Protein AF-A0A0Q2V048-F1 (afdb_monomer_lite)

pLDDT: mean 78.02, std 11.43, range [58.0, 96.38]

Foldseek 3Di:
DDCVVVVVVVCCVVPNDPVVVVVVVVVVVVVVCVVVVVCVVVPPPVPPPPDPPPPPPPD

Secondary structure (DSSP, 8-state):
--THHHHHHHHHHHS-S-HHHHHHHHHHHHHHHHHHHHHHHHT------TT-S--S---

Structure (mmCIF, N/CA/C/O backbone):
data_AF-A0A0Q2V048-F1
#
_entry.id   AF-A0A0Q2V048-F1
#
loop_
_atom_site.group_PDB
_atom_site.id
_atom_site.type_symbol
_atom_site.label_atom_id
_atom_site.label_alt_id
_atom_site.label_comp_id
_atom_site.label_asym_id
_atom_site.label_entity_id
_atom_site.label_seq_id
_atom_site.pdbx_PDB_ins_code
_atom_site.Cartn_x
_atom_site.Cartn_y
_atom_site.Cartn_z
_atom_site.occupancy
_atom_site.B_iso_or_equiv
_atom_site.auth_seq_id
_atom_site.auth_comp_id
_atom_site.auth_asym_id
_atom_site.auth_atom_id
_atom_site.pdbx_PDB_model_num
ATOM 1 N N . MET A 1 1 ? -19.069 -15.130 2.389 1.00 59.59 1 MET A N 1
ATOM 2 C CA . MET A 1 1 ? -18.988 -13.649 2.407 1.00 59.59 1 MET A CA 1
ATOM 3 C C . MET A 1 1 ? -19.256 -13.171 3.829 1.00 59.59 1 MET A C 1
ATOM 5 O O . MET A 1 1 ? -20.329 -13.430 4.351 1.00 59.59 1 MET A O 1
ATOM 9 N N . ASN A 1 2 ? -18.248 -12.618 4.510 1.00 79.88 2 ASN A N 1
ATOM 10 C CA . ASN A 1 2 ? -18.296 -12.375 5.957 1.00 79.88 2 ASN A CA 1
ATOM 11 C C . ASN A 1 2 ? -18.499 -10.869 6.241 1.00 79.88 2 ASN A C 1
ATOM 13 O O . ASN A 1 2 ? -17.575 -10.089 5.996 1.00 79.88 2 ASN A O 1
ATOM 17 N N . PRO A 1 3 ? -19.653 -10.438 6.785 1.00 83.69 3 PRO A N 1
ATOM 18 C CA . PRO A 1 3 ? -19.969 -9.021 7.021 1.00 83.69 3 PRO A CA 1
ATOM 19 C C . PRO A 1 3 ? -19.041 -8.337 8.038 1.00 83.69 3 PRO A C 1
ATOM 21 O O . PRO A 1 3 ? -18.991 -7.112 8.127 1.00 83.69 3 PRO A O 1
ATOM 24 N N . ARG A 1 4 ? -18.230 -9.113 8.768 1.00 84.38 4 ARG A N 1
ATOM 25 C CA . ARG A 1 4 ? -17.166 -8.594 9.641 1.00 84.38 4 ARG A CA 1
ATOM 26 C C . ARG A 1 4 ? -16.150 -7.725 8.893 1.00 84.38 4 ARG A C 1
ATOM 28 O O . ARG A 1 4 ? -15.614 -6.794 9.486 1.00 84.38 4 ARG A O 1
ATOM 35 N N . TRP A 1 5 ? -15.927 -7.969 7.599 1.00 84.25 5 TRP A N 1
ATOM 36 C CA . TRP A 1 5 ? -15.031 -7.137 6.789 1.00 84.25 5 TRP A CA 1
ATOM 37 C C . TRP A 1 5 ? -15.576 -5.710 6.597 1.00 84.25 5 TRP A C 1
ATOM 39 O O . TRP A 1 5 ? -14.843 -4.744 6.797 1.00 84.25 5 TRP A O 1
ATOM 49 N N . LEU A 1 6 ? -16.883 -5.570 6.344 1.00 85.38 6 LEU A N 1
ATOM 50 C CA . LEU A 1 6 ? -17.575 -4.275 6.237 1.00 85.38 6 LEU A CA 1
ATOM 51 C C . LEU A 1 6 ? -17.529 -3.475 7.545 1.00 85.38 6 LEU A C 1
ATOM 53 O O . LEU A 1 6 ? -17.323 -2.261 7.524 1.00 85.38 6 LEU A O 1
ATOM 57 N N . LEU A 1 7 ? -17.687 -4.149 8.688 1.00 85.81 7 LEU A N 1
ATOM 58 C CA . LEU A 1 7 ? -17.601 -3.514 10.007 1.00 85.81 7 LEU A CA 1
ATOM 59 C C . LEU A 1 7 ? -16.191 -2.983 10.298 1.00 85.81 7 LEU A C 1
ATOM 61 O O . LEU A 1 7 ? -16.048 -1.874 10.813 1.00 85.81 7 LEU A O 1
ATOM 65 N N . ASN A 1 8 ? -15.154 -3.740 9.934 1.00 80.88 8 ASN A N 1
ATOM 66 C CA . ASN A 1 8 ? -13.764 -3.313 10.090 1.00 80.88 8 ASN A CA 1
ATOM 67 C C . ASN A 1 8 ? -13.410 -2.156 9.144 1.00 80.88 8 ASN A C 1
ATOM 69 O O . ASN A 1 8 ? -12.822 -1.176 9.596 1.00 80.88 8 ASN A O 1
ATOM 73 N N . ALA A 1 9 ? -13.842 -2.208 7.880 1.00 83.00 9 ALA A N 1
ATOM 74 C CA . ALA A 1 9 ? -13.671 -1.109 6.925 1.00 83.00 9 ALA A CA 1
ATOM 75 C C . ALA A 1 9 ? -14.378 0.175 7.398 1.00 83.00 9 ALA A C 1
ATOM 77 O O . ALA A 1 9 ? -13.799 1.260 7.399 1.00 83.00 9 ALA A O 1
ATOM 78 N N . SER A 1 10 ? -15.605 0.041 7.910 1.00 82.50 10 SER A N 1
ATOM 79 C CA . SER A 1 10 ? -16.373 1.160 8.470 1.00 82.50 10 SER A CA 1
ATOM 80 C C . SER A 1 10 ? -15.758 1.750 9.743 1.00 82.50 10 SER A C 1
ATOM 82 O O . SER A 1 10 ? -15.962 2.929 10.035 1.00 82.50 10 SER A O 1
ATOM 84 N N . ARG A 1 11 ? -15.042 0.943 10.538 1.00 82.50 11 ARG A N 1
ATOM 85 C CA . ARG A 1 11 ? -14.257 1.430 11.685 1.00 82.50 11 ARG A CA 1
ATOM 86 C C . ARG A 1 11 ? -13.011 2.178 11.226 1.00 82.50 11 ARG A C 1
ATOM 88 O O . ARG A 1 11 ? -12.698 3.200 11.818 1.00 82.50 11 ARG A O 1
ATOM 95 N N . TRP A 1 12 ? -12.370 1.726 10.152 1.00 79.25 12 TRP A N 1
ATOM 96 C CA . TRP A 1 12 ? -11.228 2.402 9.532 1.00 79.25 12 TRP A CA 1
ATOM 97 C C . TRP A 1 12 ? -11.589 3.799 9.011 1.00 79.25 12 TRP A C 1
ATOM 99 O O . TRP A 1 12 ? -10.837 4.742 9.216 1.00 79.25 12 TRP A O 1
ATOM 109 N N . ALA A 1 13 ? -12.773 3.953 8.410 1.00 79.19 13 ALA A N 1
ATOM 110 C CA . ALA A 1 13 ? -13.265 5.251 7.944 1.00 79.19 13 ALA A CA 1
ATOM 111 C C . ALA A 1 13 ? -13.606 6.227 9.089 1.00 79.19 13 ALA A C 1
ATOM 113 O O . ALA A 1 13 ? -13.451 7.434 8.933 1.00 79.19 13 ALA A O 1
ATOM 114 N N . ARG A 1 14 ? -14.078 5.717 10.238 1.00 80.88 14 ARG A N 1
ATOM 115 C CA . ARG A 1 14 ? -14.496 6.534 11.396 1.00 80.88 14 ARG A CA 1
ATOM 116 C C . ARG A 1 14 ? -13.375 6.843 12.385 1.00 80.88 14 ARG A C 1
ATOM 118 O O . ARG A 1 14 ? -13.379 7.906 12.988 1.00 80.88 14 ARG A O 1
ATOM 125 N N . ASN A 1 15 ? -12.455 5.908 12.587 1.00 77.31 15 ASN A N 1
ATOM 126 C CA . ASN A 1 15 ? -11.303 6.062 13.465 1.00 77.31 15 ASN A CA 1
ATOM 127 C C . ASN A 1 15 ? -10.081 5.489 12.742 1.00 77.31 15 ASN A C 1
ATOM 129 O O . ASN A 1 15 ? -9.697 4.338 12.994 1.00 77.31 15 ASN A O 1
ATOM 133 N N . PRO A 1 16 ? -9.531 6.237 11.769 1.00 67.00 16 PRO A N 1
ATOM 134 C CA . PRO A 1 16 ? -8.408 5.747 11.002 1.00 67.00 16 PRO A CA 1
ATOM 135 C C . PRO A 1 16 ? -7.240 5.461 11.953 1.00 67.00 16 PRO A C 1
ATOM 137 O O . PRO A 1 16 ? -6.981 6.242 12.876 1.00 67.00 16 PRO A O 1
ATOM 140 N N . PRO A 1 17 ? -6.513 4.343 11.761 1.00 70.88 17 PRO A N 1
ATOM 141 C CA . PRO A 1 17 ? -5.237 4.153 12.439 1.00 70.88 17 PRO A CA 1
ATOM 142 C C . PRO A 1 17 ? -4.359 5.375 12.166 1.00 70.88 17 PRO A C 1
ATOM 144 O O . PRO A 1 17 ? -4.501 5.992 11.111 1.00 70.88 17 PRO A O 1
ATOM 147 N N . SER A 1 18 ? -3.490 5.729 13.122 1.00 76.81 18 SER A N 1
ATOM 148 C CA . SER A 1 18 ? -2.770 7.012 13.128 1.00 76.81 18 SER A CA 1
ATOM 149 C C . SER A 1 18 ? -2.364 7.454 11.722 1.00 76.81 18 SER A C 1
ATOM 151 O O . SER A 1 18 ? -1.785 6.670 10.966 1.00 76.81 18 SER A O 1
ATOM 153 N N . ALA A 1 19 ? -2.670 8.705 11.363 1.00 79.38 19 ALA A N 1
ATOM 154 C CA . ALA A 1 19 ? -2.462 9.217 10.006 1.00 79.38 19 ALA A CA 1
ATOM 155 C C . ALA A 1 19 ? -1.051 8.902 9.473 1.00 79.38 19 ALA A C 1
ATOM 157 O O . ALA A 1 19 ? -0.883 8.577 8.304 1.00 79.38 19 ALA A O 1
ATOM 158 N N . LYS A 1 20 ? -0.051 8.873 10.362 1.00 81.94 20 LYS A N 1
ATOM 159 C CA . LYS A 1 20 ? 1.329 8.452 10.086 1.00 81.94 20 LYS A CA 1
ATOM 160 C C . LYS A 1 20 ? 1.446 7.062 9.439 1.00 81.94 20 LYS A C 1
ATOM 162 O O . LYS A 1 20 ? 2.209 6.904 8.496 1.00 81.94 20 LYS A O 1
ATOM 167 N N . ARG A 1 21 ? 0.703 6.057 9.919 1.00 85.88 21 ARG A N 1
ATOM 168 C CA . ARG A 1 21 ? 0.683 4.694 9.351 1.00 85.88 21 ARG A CA 1
ATOM 169 C C . ARG A 1 21 ? -0.005 4.645 7.990 1.00 85.88 21 ARG A C 1
ATOM 171 O O . ARG A 1 21 ? 0.462 3.925 7.114 1.00 85.88 21 ARG A O 1
ATOM 178 N N . VAL A 1 22 ? -1.086 5.406 7.814 1.00 87.12 22 VAL A N 1
ATOM 179 C CA . VAL A 1 22 ? -1.798 5.495 6.529 1.00 87.12 22 VAL A CA 1
ATOM 180 C C . VAL A 1 22 ? -0.905 6.149 5.480 1.00 87.12 22 VAL A C 1
ATOM 182 O O . VAL A 1 22 ? -0.731 5.590 4.405 1.00 87.12 22 VAL A O 1
ATOM 185 N N . TRP A 1 23 ? -0.268 7.270 5.821 1.00 86.75 23 TRP A N 1
ATOM 186 C CA 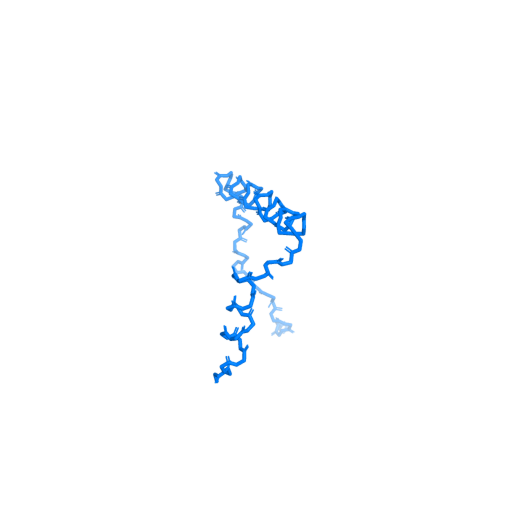. TRP A 1 23 ? 0.681 7.954 4.946 1.00 86.75 23 TRP A CA 1
ATOM 187 C C . TRP A 1 23 ? 1.908 7.104 4.620 1.00 86.75 23 TRP A C 1
ATOM 189 O O . TRP A 1 23 ? 2.332 7.105 3.472 1.00 86.75 23 TRP A O 1
ATOM 199 N N . LEU A 1 24 ? 2.443 6.339 5.581 1.00 90.81 24 LEU A N 1
ATOM 200 C CA . LEU A 1 24 ? 3.535 5.396 5.322 1.00 90.81 24 LEU A CA 1
ATOM 201 C C . LEU A 1 24 ? 3.128 4.364 4.258 1.00 90.81 24 LEU A C 1
ATOM 203 O O . LEU A 1 24 ? 3.846 4.171 3.284 1.00 90.81 24 LEU A O 1
ATOM 207 N N . GLY A 1 25 ? 1.960 3.735 4.419 1.00 91.12 25 GLY A N 1
ATOM 208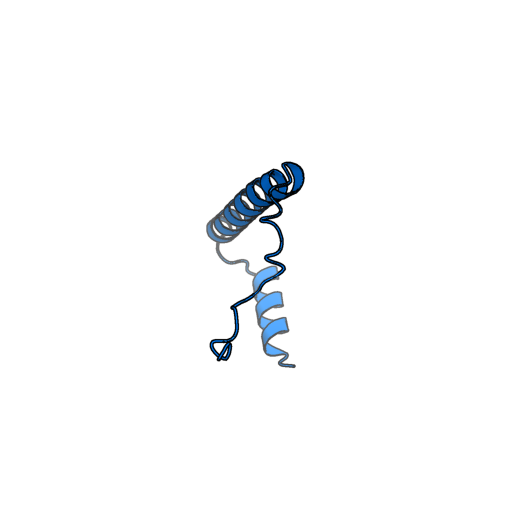 C CA . GLY A 1 25 ? 1.447 2.766 3.449 1.00 91.12 25 GLY A CA 1
ATOM 209 C C . GLY A 1 25 ? 1.164 3.397 2.086 1.00 91.12 25 GLY A C 1
ATOM 210 O O . GLY A 1 25 ? 1.578 2.855 1.067 1.00 91.12 25 GLY A O 1
ATOM 211 N N . LEU A 1 26 ? 0.518 4.566 2.064 1.00 92.00 26 LEU A N 1
ATOM 212 C CA . LEU A 1 26 ? 0.207 5.295 0.835 1.00 92.00 26 LEU A CA 1
ATOM 213 C C . LEU A 1 26 ? 1.482 5.698 0.081 1.00 92.00 26 LEU A C 1
ATOM 215 O O . LEU A 1 26 ? 1.543 5.538 -1.132 1.00 92.00 26 LEU A O 1
ATOM 219 N N . ALA A 1 27 ? 2.508 6.169 0.795 1.00 95.19 27 ALA A N 1
ATOM 220 C CA . ALA A 1 27 ? 3.800 6.517 0.218 1.00 95.19 27 ALA A CA 1
ATOM 221 C C . ALA A 1 27 ? 4.500 5.288 -0.374 1.00 95.19 27 ALA A C 1
ATOM 223 O O . ALA A 1 27 ? 4.984 5.349 -1.498 1.00 95.19 27 ALA A O 1
ATOM 224 N N . VAL A 1 28 ? 4.502 4.154 0.337 1.00 96.38 28 VAL A N 1
ATOM 225 C CA . VAL A 1 28 ? 5.067 2.894 -0.176 1.00 96.38 28 VAL A CA 1
ATOM 226 C C . VAL A 1 28 ? 4.331 2.434 -1.435 1.00 96.38 28 VAL A C 1
ATOM 228 O O . VAL A 1 28 ? 4.976 2.105 -2.427 1.00 96.38 28 VAL A O 1
ATOM 231 N N . ILE A 1 29 ? 2.995 2.454 -1.427 1.00 95.75 29 ILE A N 1
ATOM 232 C CA . ILE A 1 29 ? 2.171 2.092 -2.589 1.00 95.75 29 ILE A CA 1
ATOM 233 C C . ILE A 1 29 ? 2.457 3.033 -3.763 1.00 95.75 29 ILE A C 1
ATOM 235 O O . ILE A 1 29 ? 2.641 2.561 -4.880 1.00 95.75 29 ILE A O 1
ATOM 239 N N . ALA A 1 30 ? 2.549 4.342 -3.520 1.00 95.81 30 ALA A N 1
ATOM 240 C CA . ALA A 1 30 ? 2.870 5.327 -4.546 1.00 95.81 30 ALA A CA 1
ATOM 241 C C . ALA A 1 30 ? 4.264 5.103 -5.149 1.00 95.81 30 ALA A C 1
ATOM 243 O O . ALA A 1 30 ? 4.406 5.162 -6.364 1.00 95.81 30 ALA A O 1
ATOM 244 N N . ILE A 1 31 ? 5.273 4.787 -4.330 1.00 96.31 31 ILE A N 1
ATOM 245 C CA . ILE A 1 31 ? 6.624 4.448 -4.803 1.00 96.31 31 ILE A CA 1
ATOM 246 C C . ILE A 1 31 ? 6.590 3.173 -5.652 1.00 96.31 31 ILE A C 1
ATOM 248 O O . ILE A 1 31 ? 7.160 3.148 -6.738 1.00 96.31 31 ILE A O 1
ATOM 252 N N . CYS A 1 32 ? 5.893 2.130 -5.192 1.00 94.38 32 CYS A N 1
ATOM 253 C CA . CYS A 1 32 ? 5.753 0.875 -5.932 1.00 94.38 32 CYS A CA 1
ATOM 254 C C . CYS A 1 32 ? 5.041 1.081 -7.275 1.00 94.38 32 CYS A C 1
ATOM 256 O O . CYS A 1 32 ? 5.498 0.570 -8.289 1.00 94.38 32 CYS A O 1
ATOM 258 N N . LEU A 1 33 ? 3.955 1.859 -7.299 1.00 93.19 33 LEU A N 1
ATOM 259 C CA . LEU A 1 33 ? 3.219 2.201 -8.519 1.00 93.19 33 LEU A CA 1
ATOM 260 C C . LEU A 1 33 ? 4.033 3.088 -9.458 1.00 93.19 33 LEU A C 1
ATOM 262 O O . LEU A 1 33 ? 3.952 2.911 -10.666 1.00 93.19 33 LEU A O 1
ATOM 266 N N . ALA A 1 34 ? 4.814 4.028 -8.927 1.00 92.06 34 ALA A N 1
ATOM 267 C CA . ALA A 1 34 ? 5.692 4.868 -9.732 1.00 92.06 34 ALA A CA 1
ATOM 268 C C . ALA A 1 34 ? 6.792 4.032 -10.392 1.00 92.06 34 ALA A C 1
ATOM 270 O O . ALA A 1 34 ? 7.054 4.201 -11.578 1.00 92.06 34 ALA A O 1
ATOM 271 N N . LEU A 1 35 ? 7.388 3.099 -9.645 1.00 88.50 35 LEU A N 1
ATOM 272 C CA . LEU A 1 35 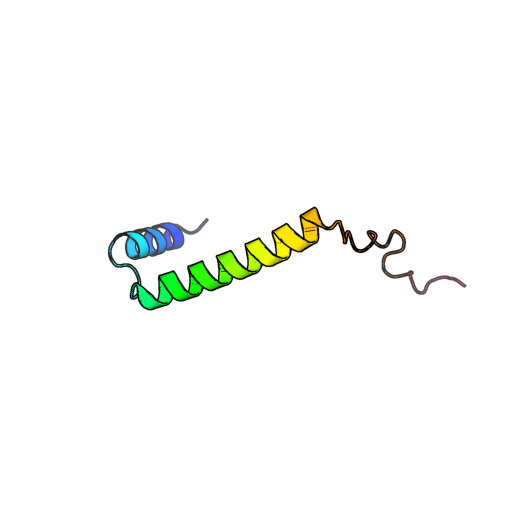? 8.419 2.208 -10.161 1.00 88.50 35 LEU A CA 1
ATOM 273 C C . LEU A 1 35 ? 7.835 1.204 -11.161 1.00 88.50 35 LEU A C 1
ATOM 275 O O . LEU A 1 35 ? 8.336 1.091 -12.268 1.00 88.50 35 LEU A O 1
ATOM 279 N N . ALA A 1 36 ? 6.727 0.542 -10.824 1.00 86.25 36 ALA A N 1
ATOM 280 C CA . ALA A 1 36 ? 6.051 -0.392 -11.721 1.00 86.25 36 ALA A CA 1
ATOM 281 C C . ALA A 1 36 ? 5.496 0.302 -12.972 1.00 86.25 36 ALA A C 1
ATOM 283 O O . ALA A 1 36 ? 5.580 -0.245 -14.063 1.00 86.25 36 ALA A O 1
ATOM 284 N N . GLY A 1 37 ? 4.948 1.511 -12.834 1.00 84.38 37 GLY A N 1
ATOM 285 C CA . GLY A 1 37 ? 4.496 2.329 -13.955 1.00 84.38 37 GLY A CA 1
ATOM 286 C C . GLY A 1 37 ? 5.658 2.761 -14.842 1.00 84.38 37 GLY A C 1
ATOM 287 O O . GLY A 1 37 ? 5.534 2.703 -16.060 1.00 84.38 37 GLY A O 1
ATOM 288 N N . ALA A 1 38 ? 6.802 3.118 -14.253 1.00 80.69 38 ALA A N 1
ATOM 289 C CA . ALA A 1 38 ? 8.023 3.366 -15.007 1.00 80.69 38 ALA A CA 1
ATOM 290 C C . ALA A 1 38 ? 8.461 2.103 -15.767 1.00 80.69 38 ALA A C 1
ATOM 292 O O . ALA A 1 38 ? 8.588 2.167 -16.981 1.00 80.69 38 ALA A O 1
ATOM 293 N N . GLU A 1 39 ? 8.594 0.949 -15.110 1.00 74.00 39 GLU A N 1
ATOM 294 C CA . GLU A 1 39 ? 8.963 -0.329 -15.749 1.00 74.00 39 GLU A C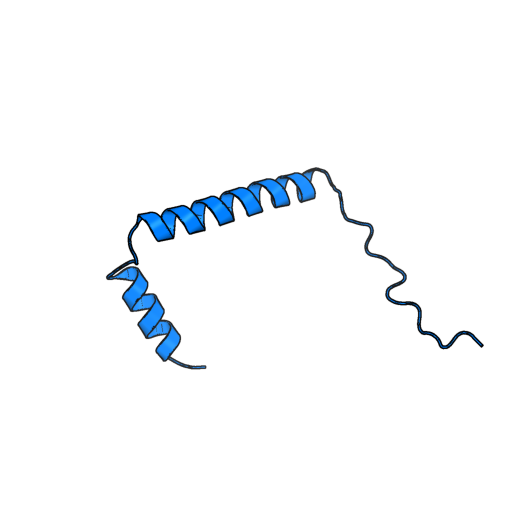A 1
ATOM 295 C C . GLU A 1 39 ? 7.989 -0.731 -16.874 1.00 74.00 39 GLU A C 1
ATOM 297 O O . GLU A 1 39 ? 8.408 -1.153 -17.952 1.00 74.00 39 GLU A O 1
ATOM 302 N N . HIS A 1 40 ? 6.682 -0.542 -16.660 1.00 69.00 40 HIS A N 1
ATOM 303 C CA . HIS A 1 40 ? 5.646 -0.854 -17.646 1.00 69.00 40 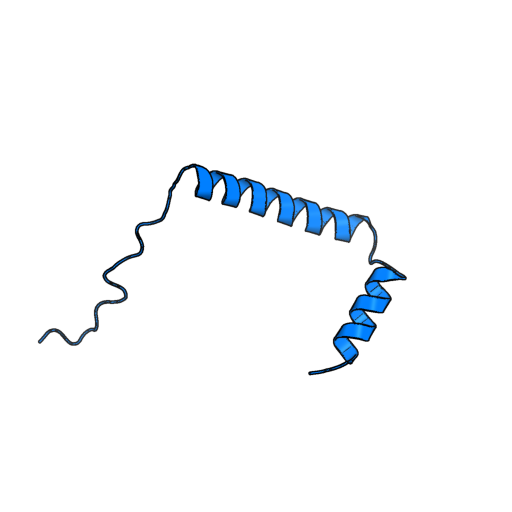HIS A CA 1
ATOM 304 C C . HIS A 1 40 ? 5.685 0.095 -18.854 1.00 69.00 40 HIS A C 1
ATOM 306 O O . HIS A 1 40 ? 5.443 -0.335 -19.978 1.00 69.00 40 HIS A O 1
ATOM 312 N N . LEU A 1 41 ? 6.029 1.372 -18.644 1.00 66.31 41 LEU A N 1
ATOM 313 C CA . LEU A 1 41 ? 6.237 2.348 -19.719 1.00 66.31 41 LEU A CA 1
ATOM 314 C C . LEU A 1 41 ? 7.578 2.151 -20.444 1.00 66.31 41 LEU A C 1
ATOM 316 O O . LEU A 1 41 ? 7.650 2.382 -21.648 1.00 66.31 41 LEU A O 1
ATOM 320 N N . PHE A 1 42 ? 8.624 1.706 -19.739 1.00 67.69 42 PHE A N 1
ATOM 321 C CA . PHE A 1 42 ? 9.930 1.367 -20.315 1.00 67.69 42 PHE A CA 1
ATOM 322 C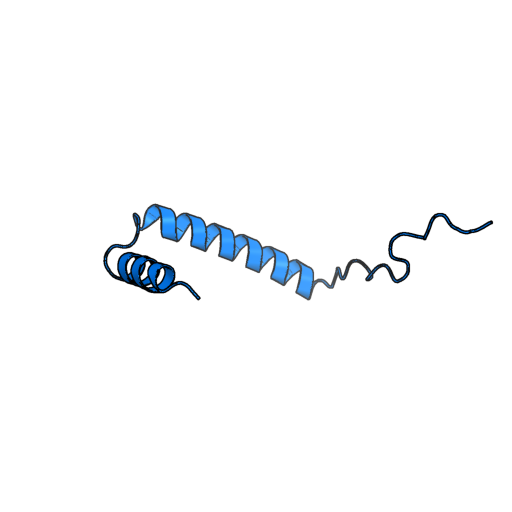 C . PHE A 1 42 ? 9.943 0.006 -21.023 1.00 67.69 42 PHE A C 1
ATOM 324 O O . PHE A 1 42 ? 10.912 -0.313 -21.708 1.00 67.69 42 PHE A O 1
ATOM 331 N N . GLY A 1 43 ? 8.858 -0.768 -20.940 1.00 60.19 43 GLY A N 1
ATOM 332 C CA . GLY A 1 43 ? 8.653 -1.923 -21.807 1.00 60.19 43 GLY A CA 1
ATOM 333 C C . GLY A 1 43 ? 9.539 -3.123 -21.485 1.00 60.19 43 GLY A C 1
ATOM 334 O O . GLY A 1 43 ? 9.725 -3.973 -22.352 1.00 60.19 43 GLY A O 1
ATOM 335 N N . LEU A 1 44 ? 10.023 -3.266 -20.246 1.00 59.50 44 LEU A N 1
ATOM 336 C CA . LEU A 1 44 ? 10.518 -4.552 -19.744 1.00 59.50 44 LEU A CA 1
ATOM 337 C C . LEU A 1 44 ? 9.317 -5.462 -19.448 1.00 59.50 44 LEU A C 1
ATOM 339 O O . LEU A 1 44 ? 9.063 -5.884 -18.323 1.00 59.50 44 LEU A O 1
ATOM 343 N N . SER A 1 45 ? 8.559 -5.794 -20.493 1.00 58.00 45 SER A N 1
ATOM 344 C CA . SER A 1 45 ? 7.927 -7.104 -20.518 1.00 58.00 45 SER A CA 1
ATOM 345 C C . SER A 1 45 ? 9.100 -8.067 -20.495 1.00 58.00 45 SER A C 1
ATOM 347 O O . SER A 1 45 ? 9.755 -8.255 -21.515 1.00 58.00 45 SER A O 1
ATOM 349 N N . VAL A 1 46 ? 9.447 -8.590 -19.314 1.00 60.19 46 VAL A N 1
ATOM 350 C CA . VAL A 1 46 ? 10.189 -9.846 -19.259 1.00 60.19 46 VAL A CA 1
ATOM 351 C C . VAL A 1 46 ? 9.392 -10.758 -20.170 1.00 60.19 46 VAL A C 1
ATOM 353 O O . VAL A 1 46 ? 8.219 -11.016 -19.898 1.00 60.19 46 VAL A O 1
ATOM 356 N N . GLU A 1 47 ? 9.963 -11.019 -21.342 1.00 59.62 47 GLU A N 1
ATOM 357 C CA . GLU A 1 47 ? 9.360 -11.786 -22.415 1.00 59.62 47 GLU A CA 1
ATOM 358 C C . GLU A 1 47 ? 8.623 -12.930 -21.740 1.00 59.62 47 GLU A C 1
ATOM 360 O O . GLU A 1 47 ? 9.243 -13.683 -20.983 1.00 59.62 47 GLU A O 1
ATOM 365 N N . ALA A 1 48 ? 7.293 -12.940 -21.859 1.00 61.66 48 ALA A N 1
ATOM 366 C CA . ALA A 1 48 ? 6.471 -13.985 -21.292 1.00 61.66 48 ALA A CA 1
ATOM 367 C C . ALA A 1 48 ? 7.117 -15.281 -21.741 1.00 61.66 48 ALA A C 1
ATOM 369 O O . ALA A 1 48 ? 7.086 -15.538 -22.936 1.00 61.66 48 ALA A O 1
ATOM 370 N N . ASP A 1 49 ? 7.781 -15.997 -20.831 1.00 59.81 49 ASP A N 1
ATOM 371 C CA . ASP A 1 49 ? 8.533 -17.188 -21.188 1.00 59.81 49 ASP A CA 1
ATOM 372 C C . ASP A 1 49 ? 7.542 -18.111 -21.903 1.00 59.81 49 ASP A C 1
ATOM 374 O O . ASP A 1 49 ? 6.648 -18.666 -21.251 1.00 59.81 49 ASP A O 1
ATOM 378 N N . PRO A 1 50 ? 7.602 -18.232 -23.245 1.00 62.19 50 PRO A N 1
ATOM 379 C CA . PRO A 1 50 ? 6.622 -19.037 -23.954 1.00 62.19 50 PRO A CA 1
ATOM 380 C C . PRO A 1 50 ? 6.869 -20.520 -23.649 1.00 62.19 50 PRO A C 1
ATOM 382 O O . PRO A 1 50 ? 6.034 -21.368 -23.954 1.00 62.19 50 PRO A O 1
ATOM 385 N N . ALA A 1 51 ? 8.007 -20.831 -23.021 1.00 65.25 51 ALA A N 1
ATOM 386 C CA . ALA A 1 51 ? 8.407 -22.130 -22.543 1.00 65.25 51 ALA A CA 1
ATOM 387 C C . ALA A 1 51 ? 8.447 -22.137 -21.006 1.00 65.25 51 ALA A C 1
ATOM 389 O O . ALA A 1 51 ? 9.487 -22.406 -20.409 1.00 65.25 51 ALA A O 1
ATOM 390 N N . GLY A 1 52 ? 7.282 -21.939 -20.371 1.00 73.12 52 GLY A N 1
ATOM 391 C CA . GLY A 1 52 ? 7.084 -22.290 -18.959 1.00 73.12 52 GLY A CA 1
ATOM 392 C C . GLY A 1 52 ? 7.648 -23.686 -18.622 1.00 73.12 52 GLY A C 1
ATOM 393 O O . GLY A 1 52 ? 7.875 -24.487 -19.533 1.00 73.12 52 GLY A O 1
ATOM 394 N N . PRO A 1 53 ? 7.886 -23.997 -17.329 1.00 73.25 53 PRO A N 1
ATOM 395 C CA . PRO A 1 53 ? 8.756 -25.084 -16.873 1.00 73.25 53 PRO A CA 1
ATOM 396 C C . PRO A 1 53 ? 8.702 -26.322 -17.769 1.00 73.25 53 PRO A C 1
ATOM 398 O O . PRO A 1 53 ? 7.674 -26.999 -17.834 1.00 73.25 53 PRO A O 1
ATOM 401 N N . ARG A 1 54 ? 9.797 -26.594 -18.494 1.00 71.81 54 ARG A N 1
ATOM 402 C CA . ARG A 1 54 ? 9.874 -27.730 -19.422 1.00 71.81 54 ARG A CA 1
ATOM 403 C C . ARG A 1 54 ? 9.520 -29.004 -18.645 1.00 71.81 54 ARG A C 1
ATOM 405 O O . ARG A 1 54 ? 10.206 -29.306 -17.665 1.00 71.81 54 ARG A O 1
ATOM 412 N N . PRO A 1 55 ? 8.475 -29.752 -19.039 1.00 70.62 55 PRO A N 1
ATOM 413 C CA . PRO A 1 55 ? 8.185 -31.011 -18.385 1.00 70.62 55 PRO A CA 1
ATOM 414 C C . PRO A 1 55 ? 9.389 -31.942 -18.551 1.00 70.62 55 PRO A C 1
ATOM 416 O O . PRO A 1 55 ? 9.902 -32.122 -19.655 1.00 70.62 55 PRO A O 1
ATOM 419 N N . ILE A 1 56 ? 9.827 -32.538 -17.440 1.00 69.75 56 ILE A N 1
ATOM 420 C CA . ILE A 1 56 ? 10.933 -33.510 -17.312 1.00 69.75 56 ILE A CA 1
ATOM 421 C C . ILE A 1 56 ? 10.687 -34.836 -18.063 1.00 69.75 56 ILE A C 1
ATOM 423 O O . ILE A 1 56 ? 11.293 -35.854 -17.754 1.00 69.75 56 ILE A O 1
ATOM 427 N N . THR A 1 57 ? 9.770 -34.846 -19.029 1.00 70.12 57 THR A N 1
ATOM 428 C CA . THR A 1 57 ? 9.297 -36.032 -19.747 1.00 70.12 57 THR A CA 1
ATOM 429 C C . THR A 1 57 ? 9.800 -36.092 -21.188 1.00 70.12 57 THR A C 1
ATOM 431 O O . THR A 1 57 ? 9.166 -36.739 -22.016 1.00 70.12 57 THR A O 1
ATOM 434 N N . GLN A 1 58 ? 10.900 -35.414 -21.527 1.00 67.62 58 GLN A N 1
ATOM 435 C CA . GLN A 1 58 ? 11.570 -35.672 -22.804 1.00 67.62 58 GLN A CA 1
ATOM 436 C C . GLN A 1 58 ? 12.378 -36.981 -22.651 1.00 67.62 58 GLN A C 1
ATOM 438 O O . GLN A 1 58 ? 13.242 -37.010 -21.772 1.00 67.62 58 GLN A O 1
ATOM 443 N N . PRO A 1 59 ? 12.049 -38.059 -23.395 1.00 66.12 59 PRO A N 1
ATOM 444 C CA . PRO A 1 59 ? 12.714 -39.360 -23.278 1.00 66.12 59 PRO A CA 1
ATOM 445 C C . PRO A 1 59 ? 14.144 -39.352 -23.827 1.00 66.12 59 PRO A C 1
ATOM 447 O O . PRO A 1 59 ? 14.442 -38.510 -24.708 1.00 66.12 59 PRO A O 1
#

Sequence (59 aa):
MNPRWLLNASRWARNPPSAKRVWLGLAVIAICLALAGAEHLFGLSVEADPAGPRPITQP

Radius of gyration: 20.84 Å; chains: 1; bounding box: 33×49×37 Å